Protein AF-A0A414W5P6-F1 (afdb_monomer_lite)

Sequence (87 aa):
MSERNNVLYLVVADTLKSAKQLMDAFTFSNMHELSKVSRAERTVYLKDGRIFKFTSMTSNNSIVRGRRNWNIYSGEAFEEEFLNDNK

pLDDT: mean 83.26, std 15.38, range [41.97, 95.94]

Structure (mmCIF, N/CA/C/O backbone):
data_AF-A0A414W5P6-F1
#
_entry.id   AF-A0A414W5P6-F1
#
loop_
_atom_site.group_PDB
_atom_site.id
_atom_site.type_symbol
_atom_site.label_atom_id
_atom_site.label_alt_id
_atom_site.label_comp_id
_atom_site.label_asym_id
_atom_site.label_entity_id
_atom_site.label_seq_id
_atom_site.pdbx_PDB_ins_code
_atom_site.Cartn_x
_atom_site.Cartn_y
_atom_site.Cartn_z
_atom_site.occupancy
_atom_site.B_iso_or_equiv
_atom_site.auth_seq_id
_atom_site.auth_comp_id
_atom_site.auth_asym_id
_atom_site.auth_atom_id
_atom_site.pdbx_PDB_model_num
ATOM 1 N N . MET A 1 1 ? -7.084 -6.190 26.884 1.00 41.97 1 MET A N 1
ATOM 2 C CA . MET A 1 1 ? -6.730 -5.502 25.627 1.00 41.97 1 MET A CA 1
ATOM 3 C C . MET A 1 1 ? -7.333 -6.324 24.512 1.00 41.97 1 MET A C 1
ATOM 5 O O . MET A 1 1 ? -6.941 -7.473 24.385 1.00 41.97 1 MET A O 1
ATOM 9 N N . SER A 1 2 ? -8.343 -5.823 23.804 1.00 47.97 2 SER A N 1
ATOM 10 C CA . SER A 1 2 ? -8.835 -6.516 22.615 1.00 47.97 2 SER A CA 1
ATOM 11 C C . SER A 1 2 ? -7.697 -6.527 21.600 1.00 47.97 2 SER A C 1
ATOM 13 O O . SER A 1 2 ? -7.257 -5.468 21.151 1.00 47.97 2 SER A O 1
ATOM 15 N N . GLU A 1 3 ? -7.161 -7.710 21.303 1.00 54.84 3 GLU A N 1
ATOM 16 C CA . GLU A 1 3 ? -6.297 -7.902 20.146 1.00 54.84 3 GLU A CA 1
ATOM 17 C C . GLU A 1 3 ? -7.089 -7.402 18.938 1.00 54.84 3 GLU A C 1
ATOM 19 O O . GLU A 1 3 ? -8.067 -8.017 18.516 1.00 54.84 3 GLU A O 1
ATOM 24 N N . ARG A 1 4 ? -6.748 -6.215 18.425 1.00 58.97 4 ARG A N 1
ATOM 25 C CA . ARG A 1 4 ? -7.243 -5.807 17.114 1.00 58.97 4 ARG A CA 1
ATOM 26 C C . ARG A 1 4 ? -6.725 -6.860 16.147 1.00 58.97 4 ARG A C 1
ATOM 28 O O . ARG A 1 4 ? -5.515 -6.950 15.937 1.00 58.97 4 ARG A O 1
ATOM 35 N N . ASN A 1 5 ? -7.638 -7.664 15.611 1.00 65.38 5 ASN A N 1
ATOM 36 C CA . ASN A 1 5 ? -7.361 -8.584 14.520 1.00 65.38 5 ASN A CA 1
ATOM 37 C C . ASN A 1 5 ? -6.936 -7.745 13.317 1.00 65.38 5 ASN A C 1
ATOM 39 O O . ASN A 1 5 ? -7.765 -7.269 12.548 1.00 65.38 5 ASN A O 1
ATOM 43 N N . ASN A 1 6 ? -5.635 -7.484 13.215 1.00 79.12 6 ASN A N 1
ATOM 44 C CA . ASN A 1 6 ? -5.098 -6.699 12.121 1.00 79.12 6 ASN A CA 1
ATOM 45 C C . ASN A 1 6 ? -5.136 -7.561 10.864 1.00 79.12 6 ASN A C 1
ATOM 47 O O . ASN A 1 6 ? -4.541 -8.641 10.832 1.00 79.12 6 ASN A O 1
ATOM 51 N N . VAL A 1 7 ? -5.809 -7.071 9.829 1.00 85.75 7 VAL A N 1
ATOM 52 C CA . VAL A 1 7 ? -5.799 -7.722 8.519 1.00 85.75 7 VAL A CA 1
ATOM 53 C C . VAL A 1 7 ? -4.576 -7.226 7.764 1.00 85.75 7 VAL A C 1
ATOM 55 O O . VAL A 1 7 ? -4.363 -6.022 7.624 1.00 85.75 7 VAL A O 1
ATOM 58 N N . LEU A 1 8 ? -3.745 -8.160 7.315 1.00 89.69 8 LEU A N 1
ATOM 59 C CA . LEU A 1 8 ? -2.438 -7.869 6.745 1.00 89.69 8 LEU A CA 1
ATOM 60 C C . LEU A 1 8 ? -2.465 -8.082 5.232 1.00 89.69 8 LEU A C 1
ATOM 62 O O . LEU A 1 8 ? -2.675 -9.200 4.771 1.00 89.69 8 LEU A O 1
ATOM 66 N N . TYR A 1 9 ? -2.186 -7.028 4.469 1.00 92.06 9 TYR A N 1
ATOM 67 C CA . TYR A 1 9 ? -2.102 -7.053 3.010 1.00 92.06 9 TYR A CA 1
ATOM 68 C C . TYR A 1 9 ? -0.665 -6.832 2.546 1.00 92.06 9 TYR A C 1
ATOM 70 O O . TYR A 1 9 ? -0.003 -5.884 2.974 1.00 92.06 9 TYR A O 1
ATOM 78 N N . LEU A 1 10 ? -0.167 -7.720 1.687 1.00 91.75 10 LEU A N 1
ATOM 79 C CA . LEU A 1 10 ? 1.145 -7.596 1.061 1.00 91.75 10 LEU A CA 1
ATOM 80 C C . LEU A 1 10 ? 0.953 -7.297 -0.423 1.00 91.75 10 LEU A C 1
ATOM 82 O O . LEU A 1 10 ? 0.600 -8.183 -1.196 1.00 91.75 10 LEU A O 1
ATOM 86 N N . VAL A 1 11 ? 1.232 -6.058 -0.811 1.00 92.56 11 VAL A N 1
ATOM 87 C CA . VAL A 1 11 ? 1.136 -5.588 -2.194 1.00 92.56 11 VAL A CA 1
ATOM 88 C C . VAL A 1 11 ? 2.500 -5.734 -2.855 1.00 92.56 11 VAL A C 1
ATOM 90 O O . VAL A 1 11 ? 3.486 -5.136 -2.412 1.00 92.56 11 VAL A O 1
ATOM 93 N N . VAL A 1 12 ? 2.569 -6.556 -3.898 1.00 91.12 12 VAL A N 1
ATOM 94 C CA . VAL A 1 12 ? 3.801 -6.895 -4.612 1.00 91.12 12 VAL A CA 1
ATOM 95 C C . VAL A 1 12 ? 3.761 -6.271 -6.001 1.00 91.12 12 VAL A C 1
ATOM 97 O O . VAL A 1 12 ? 3.076 -6.761 -6.892 1.00 91.12 12 VAL A O 1
ATOM 100 N N . ALA A 1 13 ? 4.524 -5.199 -6.190 1.00 91.75 13 ALA A N 1
ATOM 101 C CA . ALA A 1 13 ? 4.692 -4.561 -7.491 1.00 91.75 13 ALA A CA 1
ATOM 102 C C . ALA A 1 13 ? 5.918 -5.111 -8.240 1.00 91.75 13 ALA A C 1
ATOM 104 O O . ALA A 1 13 ? 6.802 -5.736 -7.649 1.00 91.75 13 ALA A O 1
ATOM 105 N N . ASP A 1 14 ? 6.037 -4.812 -9.530 1.00 89.81 14 ASP A N 1
ATOM 106 C CA . ASP A 1 14 ? 7.193 -5.249 -10.325 1.00 89.81 14 ASP A CA 1
ATOM 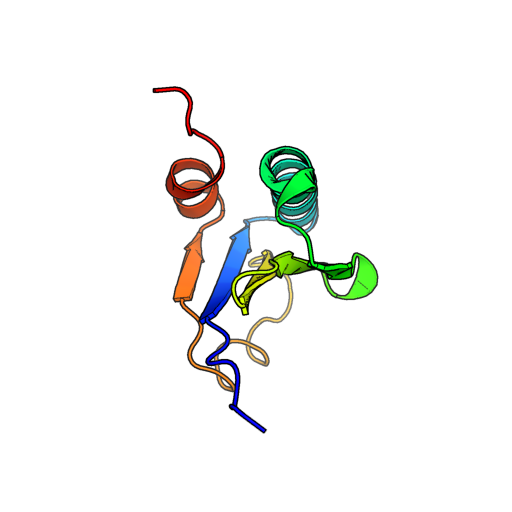107 C C . ASP A 1 14 ? 8.491 -4.589 -9.852 1.00 89.81 14 ASP A C 1
ATOM 109 O O . ASP A 1 14 ? 9.534 -5.230 -9.704 1.00 89.81 14 ASP A O 1
ATOM 113 N N . THR A 1 15 ? 8.418 -3.293 -9.536 1.00 90.75 15 THR A N 1
ATOM 114 C CA . THR A 1 15 ? 9.569 -2.492 -9.115 1.00 90.75 15 THR A CA 1
ATOM 115 C C . THR A 1 15 ? 9.325 -1.787 -7.786 1.00 90.75 15 THR A C 1
ATOM 117 O O . THR A 1 15 ? 8.191 -1.514 -7.391 1.00 90.75 15 THR A O 1
ATOM 120 N N . LEU A 1 16 ? 10.411 -1.436 -7.088 1.00 89.81 16 LEU A N 1
ATOM 121 C CA . LEU A 1 16 ? 10.328 -0.649 -5.853 1.00 89.81 16 LEU A CA 1
ATOM 122 C C . LEU A 1 16 ? 9.720 0.738 -6.108 1.00 89.81 16 LEU A C 1
ATOM 124 O O . LEU A 1 16 ? 9.080 1.304 -5.224 1.00 89.81 16 LEU A O 1
ATOM 128 N N . LYS A 1 17 ? 9.931 1.287 -7.310 1.00 92.50 17 LYS A N 1
ATOM 129 C CA . LYS A 1 17 ? 9.331 2.551 -7.736 1.00 92.50 17 LYS A CA 1
ATOM 130 C C . LYS A 1 17 ? 7.810 2.412 -7.820 1.00 92.50 17 LYS A C 1
ATOM 132 O O . LYS A 1 17 ? 7.119 3.182 -7.162 1.00 92.50 17 LYS A O 1
ATOM 137 N N . SER A 1 18 ? 7.316 1.390 -8.517 1.00 91.94 18 SER A N 1
ATOM 138 C CA . SER A 1 18 ? 5.881 1.097 -8.633 1.00 91.94 18 SER A CA 1
ATOM 139 C C . SER A 1 18 ? 5.242 0.859 -7.261 1.00 91.94 18 SER A C 1
ATOM 141 O O . SER A 1 18 ? 4.205 1.433 -6.956 1.00 91.94 18 SER A O 1
ATOM 143 N N . ALA A 1 19 ? 5.910 0.114 -6.371 1.00 92.38 19 ALA A N 1
ATOM 144 C CA . ALA A 1 19 ? 5.428 -0.112 -5.005 1.00 92.38 19 ALA A CA 1
ATOM 145 C C . ALA A 1 19 ? 5.252 1.195 -4.207 1.00 92.38 19 ALA A C 1
ATOM 147 O O . ALA A 1 19 ? 4.287 1.343 -3.461 1.00 92.38 19 ALA A O 1
ATOM 148 N N . LYS A 1 20 ? 6.178 2.154 -4.358 1.00 94.12 20 LYS A N 1
ATOM 149 C CA . LYS A 1 20 ? 6.067 3.477 -3.722 1.00 94.12 20 LYS A CA 1
ATOM 150 C C . LYS A 1 20 ? 4.933 4.303 -4.327 1.00 94.12 20 LYS A C 1
ATOM 152 O O . LYS A 1 20 ? 4.207 4.938 -3.578 1.00 94.12 20 LYS A O 1
ATOM 157 N N . GLN A 1 21 ? 4.767 4.264 -5.649 1.00 94.69 21 GLN A N 1
ATOM 158 C CA . GLN A 1 21 ? 3.686 4.979 -6.333 1.00 94.69 21 GLN A CA 1
ATOM 159 C C . GLN A 1 21 ? 2.309 4.470 -5.891 1.00 94.69 21 GLN A C 1
ATOM 161 O O . GLN A 1 21 ? 1.466 5.281 -5.524 1.00 94.69 21 GLN A O 1
ATOM 166 N N . LEU A 1 22 ? 2.121 3.148 -5.825 1.00 94.88 22 LEU A N 1
ATOM 167 C CA . LEU A 1 22 ? 0.893 2.539 -5.303 1.00 94.88 22 LEU A CA 1
ATOM 168 C C . LEU A 1 22 ? 0.642 2.929 -3.843 1.00 94.88 22 LEU A C 1
ATOM 170 O O . LEU A 1 22 ? -0.480 3.267 -3.479 1.00 94.88 22 LEU A O 1
ATOM 174 N N . MET A 1 23 ? 1.688 2.934 -3.011 1.00 95.94 23 MET A N 1
ATOM 175 C CA . MET A 1 23 ? 1.579 3.373 -1.620 1.00 95.94 23 MET A CA 1
ATOM 176 C C . MET A 1 23 ? 1.140 4.837 -1.513 1.00 95.94 23 MET A C 1
ATOM 178 O O . MET A 1 23 ? 0.265 5.146 -0.705 1.00 95.94 23 MET A O 1
ATOM 182 N N . ASP A 1 24 ? 1.760 5.740 -2.273 1.00 95.19 24 ASP A N 1
ATOM 183 C CA . ASP A 1 24 ? 1.433 7.166 -2.233 1.00 95.19 24 ASP A CA 1
ATOM 184 C C . ASP A 1 24 ? 0.006 7.416 -2.753 1.00 95.19 24 ASP A C 1
ATOM 186 O O . ASP A 1 24 ? -0.744 8.137 -2.097 1.00 95.19 24 ASP A O 1
ATOM 190 N N . ALA A 1 25 ? -0.401 6.761 -3.848 1.00 94.50 25 ALA A N 1
ATOM 191 C CA . ALA A 1 25 ? -1.768 6.821 -4.371 1.00 94.50 25 ALA A CA 1
ATOM 192 C C . ALA A 1 25 ? -2.788 6.321 -3.337 1.00 94.50 25 ALA A C 1
ATOM 194 O O . ALA A 1 25 ? -3.732 7.030 -3.003 1.00 94.50 25 ALA A O 1
ATOM 195 N N . PHE A 1 26 ? -2.544 5.151 -2.742 1.00 94.88 26 PHE A N 1
ATOM 196 C CA . PHE A 1 26 ? -3.420 4.587 -1.716 1.00 94.88 26 PHE A CA 1
ATOM 197 C C . PHE A 1 26 ? -3.519 5.468 -0.474 1.00 94.88 26 PHE A C 1
ATOM 199 O O . PHE A 1 26 ? -4.607 5.671 0.065 1.00 94.88 26 PHE A O 1
ATOM 206 N N . THR A 1 27 ? -2.389 6.024 -0.036 1.00 94.50 27 THR A N 1
ATOM 207 C CA . THR A 1 27 ? -2.345 6.951 1.098 1.00 94.50 27 THR A CA 1
ATOM 208 C C . THR A 1 27 ? -3.170 8.202 0.809 1.00 94.50 27 THR A C 1
ATOM 210 O O . THR A 1 27 ? -3.891 8.668 1.687 1.00 94.50 27 THR A O 1
ATOM 213 N N . PHE A 1 28 ? -3.075 8.735 -0.411 1.00 92.69 28 PHE A N 1
ATOM 214 C CA . PHE A 1 28 ? -3.830 9.910 -0.828 1.00 92.69 28 PHE A CA 1
ATOM 215 C C . PHE A 1 28 ? -5.336 9.626 -0.887 1.00 92.69 28 PHE A C 1
ATOM 217 O O . PHE A 1 28 ? -6.103 10.345 -0.249 1.00 92.69 28 PHE A O 1
ATOM 224 N N . SER A 1 29 ? -5.755 8.545 -1.553 1.00 91.19 29 SER A N 1
ATOM 225 C CA . SER A 1 29 ? -7.173 8.169 -1.663 1.00 91.19 29 SER A CA 1
ATOM 226 C C . SER A 1 29 ? -7.821 7.866 -0.308 1.00 91.19 29 SER A C 1
ATOM 228 O O . SER A 1 29 ? -9.011 8.097 -0.133 1.00 91.19 29 SER A O 1
ATOM 230 N N . ASN A 1 30 ? -7.043 7.410 0.681 1.00 92.25 30 ASN A N 1
ATOM 231 C CA . ASN A 1 30 ? -7.550 7.005 1.996 1.00 92.25 30 ASN A CA 1
ATOM 232 C C . ASN A 1 30 ? -7.192 7.986 3.121 1.00 92.25 30 ASN A C 1
ATOM 234 O O . ASN A 1 30 ? -7.229 7.603 4.290 1.00 92.25 30 ASN A O 1
ATOM 238 N N . MET A 1 31 ? -6.844 9.245 2.816 1.00 93.31 31 MET A N 1
ATOM 239 C CA . MET A 1 31 ? -6.285 10.200 3.790 1.00 93.31 31 MET A CA 1
ATOM 240 C C . MET A 1 31 ? -7.104 10.326 5.091 1.00 93.31 31 MET A C 1
ATOM 242 O O . MET A 1 31 ? -6.533 10.451 6.177 1.00 93.31 31 MET A O 1
ATOM 246 N N . HIS A 1 32 ? -8.434 10.244 5.004 1.00 92.62 32 HIS A N 1
ATOM 247 C CA . HIS A 1 32 ? -9.340 10.332 6.157 1.00 92.62 32 HIS A CA 1
ATOM 248 C C . HIS A 1 32 ? -9.379 9.057 7.021 1.00 92.62 32 HIS A C 1
ATOM 250 O O . HIS A 1 32 ? -9.690 9.120 8.218 1.00 92.62 32 HIS A O 1
ATOM 256 N N . GLU A 1 33 ? -9.012 7.915 6.447 1.00 93.50 33 GLU A N 1
ATOM 257 C CA . GLU A 1 33 ? -9.026 6.592 7.078 1.00 93.50 33 GLU A CA 1
ATOM 258 C C . GLU A 1 33 ? -7.666 6.192 7.661 1.00 93.50 33 GLU A C 1
ATOM 260 O O . GLU A 1 33 ? -7.574 5.222 8.415 1.00 93.50 33 GLU A O 1
ATOM 265 N N . LEU A 1 34 ? -6.608 6.955 7.371 1.00 94.31 34 LEU A N 1
ATOM 266 C CA . LEU A 1 34 ? -5.258 6.687 7.860 1.00 94.31 34 LEU A CA 1
ATOM 267 C C . LEU A 1 34 ? -5.168 6.788 9.386 1.00 94.31 34 LEU A C 1
ATOM 269 O O . LEU A 1 34 ? -5.601 7.765 10.000 1.00 94.31 34 LEU A O 1
ATOM 273 N N . SER A 1 35 ? -4.516 5.804 10.000 1.00 94.75 35 SER A N 1
ATOM 274 C CA . SER A 1 35 ? -4.030 5.882 11.381 1.00 94.75 35 SER A CA 1
ATOM 275 C C . SER A 1 35 ? -2.532 6.193 11.442 1.00 94.75 35 SER A C 1
ATOM 277 O O . SER A 1 35 ? -2.094 6.934 12.320 1.00 94.75 35 SER A O 1
ATOM 279 N N . LYS A 1 36 ? -1.736 5.656 10.508 1.00 95.06 36 LYS A N 1
ATOM 280 C CA . LYS A 1 36 ? -0.286 5.885 10.410 1.00 95.06 36 LYS A CA 1
ATOM 281 C C . LYS A 1 36 ? 0.214 5.568 9.001 1.00 95.06 36 LYS A C 1
ATOM 283 O O . LYS A 1 36 ? -0.291 4.669 8.338 1.00 95.06 36 LYS A O 1
ATOM 288 N N . VAL A 1 37 ? 1.282 6.241 8.578 1.00 95.44 37 VAL A N 1
ATOM 289 C CA . VAL A 1 37 ? 2.017 5.920 7.347 1.00 95.44 37 VAL A CA 1
ATOM 290 C C . VAL A 1 37 ? 3.506 5.818 7.669 1.00 95.44 37 VAL A C 1
ATOM 292 O O . VAL A 1 37 ? 4.081 6.717 8.275 1.00 95.44 37 VAL A O 1
ATOM 295 N N . SER A 1 38 ? 4.143 4.717 7.273 1.00 94.12 38 SER A N 1
ATOM 296 C CA . SER A 1 38 ? 5.577 4.464 7.448 1.00 94.12 38 SER A CA 1
ATOM 297 C C . SER A 1 38 ? 6.242 4.334 6.082 1.00 94.12 38 SER A C 1
ATOM 299 O O . SER A 1 38 ? 6.208 3.275 5.458 1.00 94.12 38 SER A O 1
ATOM 301 N N . ARG A 1 39 ? 6.858 5.415 5.589 1.00 90.94 39 ARG A N 1
ATOM 302 C CA . ARG A 1 39 ? 7.541 5.420 4.278 1.00 90.94 39 ARG A CA 1
ATOM 303 C C . ARG A 1 39 ? 8.821 4.585 4.261 1.00 90.94 39 ARG A C 1
ATOM 305 O O . ARG A 1 39 ? 9.114 3.949 3.251 1.00 90.94 39 ARG A O 1
ATOM 312 N N . ALA A 1 40 ? 9.552 4.540 5.376 1.00 88.12 40 ALA A N 1
ATOM 313 C CA . ALA A 1 40 ? 10.756 3.718 5.509 1.00 88.12 40 ALA A CA 1
ATOM 314 C C . ALA A 1 40 ? 10.431 2.220 5.366 1.00 88.12 40 ALA A C 1
ATOM 316 O O . ALA A 1 40 ? 11.105 1.496 4.634 1.00 88.12 40 ALA A O 1
ATOM 317 N N . GLU A 1 41 ? 9.339 1.777 5.996 1.00 89.19 41 GLU A N 1
ATOM 318 C CA . GLU A 1 41 ? 8.871 0.386 5.943 1.00 89.19 41 GLU A CA 1
ATOM 319 C C . GLU A 1 41 ? 7.911 0.108 4.777 1.00 89.19 41 GLU A C 1
ATOM 321 O O . GLU A 1 41 ? 7.480 -1.033 4.606 1.00 89.19 41 GLU A O 1
ATOM 326 N N . ARG A 1 42 ? 7.553 1.140 4.000 1.00 92.94 42 ARG A N 1
ATOM 327 C CA . ARG A 1 42 ? 6.519 1.112 2.955 1.00 92.94 42 ARG A CA 1
ATOM 328 C C . ARG A 1 42 ? 5.216 0.479 3.442 1.00 92.94 42 ARG A C 1
ATOM 330 O O . ARG A 1 42 ? 4.722 -0.481 2.861 1.00 92.94 42 ARG A O 1
ATOM 337 N N . THR A 1 43 ? 4.718 0.961 4.576 1.00 94.19 43 THR A N 1
ATOM 338 C CA . THR A 1 43 ? 3.541 0.395 5.240 1.00 94.19 43 THR A CA 1
ATOM 339 C C . THR A 1 43 ? 2.517 1.482 5.553 1.00 94.19 43 THR A C 1
ATOM 341 O O . THR A 1 43 ? 2.868 2.527 6.104 1.00 94.19 43 THR A O 1
ATOM 344 N N . VAL A 1 44 ? 1.256 1.223 5.222 1.00 95.69 44 VAL A N 1
ATOM 345 C CA . VAL A 1 44 ? 0.097 2.079 5.493 1.00 95.69 44 VAL A CA 1
ATOM 346 C C . VAL A 1 44 ? -0.795 1.378 6.508 1.00 95.69 44 VAL A C 1
ATOM 348 O O . VAL A 1 44 ? -1.063 0.184 6.387 1.00 95.69 44 VAL A O 1
ATOM 351 N N . TYR A 1 45 ? -1.233 2.118 7.519 1.00 95.12 45 TYR A N 1
ATOM 352 C CA . TYR A 1 45 ? -2.096 1.634 8.586 1.00 95.12 45 TYR A CA 1
ATOM 353 C C . TYR A 1 45 ? -3.407 2.411 8.526 1.00 95.12 45 TYR A C 1
ATOM 355 O O . TYR A 1 45 ? -3.393 3.645 8.565 1.00 95.12 45 TYR A O 1
ATOM 363 N N . LEU A 1 46 ? -4.528 1.699 8.463 1.00 94.44 46 LEU A N 1
ATOM 364 C CA . LEU A 1 46 ? -5.864 2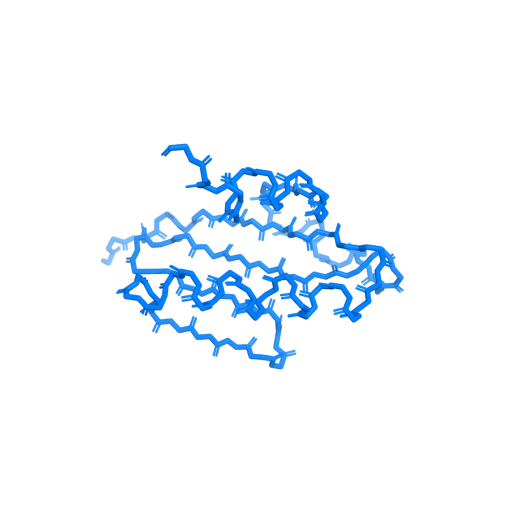.286 8.512 1.00 94.44 46 LEU A CA 1
ATOM 365 C C . LEU A 1 46 ? -6.423 2.250 9.941 1.00 94.44 46 LEU A C 1
ATOM 367 O O . LEU A 1 46 ? -5.917 1.541 10.819 1.00 94.44 46 LEU A O 1
ATOM 371 N N . LYS A 1 47 ? -7.437 3.070 10.218 1.00 93.06 47 LYS A N 1
ATOM 372 C CA . LYS A 1 47 ? -8.109 3.149 11.529 1.00 93.06 47 LYS A CA 1
ATOM 373 C C . LYS A 1 47 ? -8.926 1.898 11.856 1.00 93.06 47 LYS A C 1
ATOM 375 O O . LYS A 1 47 ? -9.101 1.589 13.034 1.00 93.06 47 LYS A O 1
ATOM 380 N N . ASP A 1 48 ? -9.380 1.182 10.834 1.00 90.94 48 ASP A N 1
ATOM 381 C CA . ASP A 1 48 ? -10.160 -0.055 10.946 1.00 90.94 48 ASP A CA 1
ATOM 382 C C . ASP A 1 48 ? -9.314 -1.303 11.270 1.00 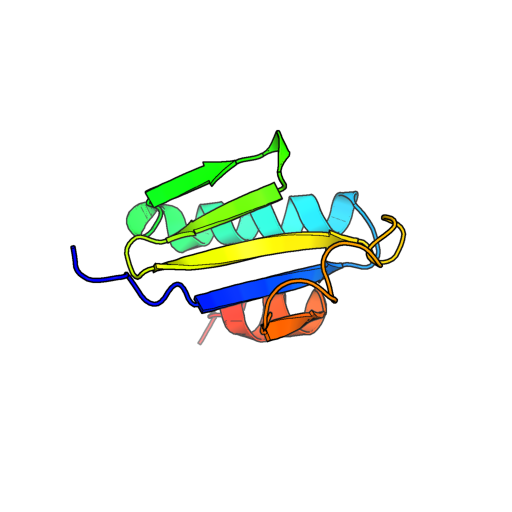90.94 48 ASP A C 1
ATOM 384 O O . ASP A 1 48 ? -9.862 -2.371 11.528 1.00 90.94 48 ASP A O 1
ATOM 388 N N . GLY A 1 49 ? -7.983 -1.167 11.310 1.00 90.38 49 GLY A N 1
ATOM 389 C CA . GLY A 1 49 ? -7.053 -2.258 11.609 1.00 90.38 49 GLY A CA 1
ATOM 390 C C . GLY A 1 49 ? -6.460 -2.955 10.382 1.00 90.38 49 GLY A C 1
ATOM 391 O O . GLY A 1 49 ? -5.635 -3.856 10.551 1.00 90.38 49 GLY A O 1
ATOM 392 N N . ARG A 1 50 ? -6.807 -2.548 9.152 1.00 92.62 50 ARG A N 1
ATOM 393 C CA . ARG A 1 50 ? -6.114 -3.019 7.943 1.00 92.62 50 ARG A CA 1
ATOM 394 C C . ARG A 1 50 ? -4.711 -2.409 7.853 1.00 92.62 50 ARG A C 1
ATOM 396 O O . ARG A 1 50 ? -4.510 -1.212 8.079 1.00 92.62 50 ARG A O 1
ATOM 403 N N . ILE A 1 51 ? -3.729 -3.241 7.511 1.00 93.69 51 ILE A N 1
ATOM 404 C CA . ILE A 1 51 ? -2.326 -2.849 7.344 1.00 93.69 51 ILE A CA 1
ATOM 405 C C . ILE A 1 51 ? -1.845 -3.312 5.973 1.00 93.69 51 ILE A C 1
ATOM 407 O O . ILE A 1 51 ? -1.817 -4.510 5.693 1.00 93.69 51 ILE A O 1
ATOM 411 N N . PHE A 1 52 ? -1.403 -2.368 5.150 1.00 94.31 52 PHE A N 1
ATOM 412 C CA . PHE A 1 52 ? -0.918 -2.613 3.796 1.00 94.31 52 PHE A CA 1
ATOM 413 C C . PHE A 1 52 ? 0.586 -2.406 3.741 1.00 94.31 52 PHE A C 1
ATOM 415 O O . PHE A 1 52 ? 1.078 -1.322 4.050 1.00 94.31 52 PHE A O 1
ATOM 422 N N . LYS A 1 53 ? 1.328 -3.434 3.337 1.00 93.19 53 LYS A N 1
ATOM 423 C CA . LYS A 1 53 ? 2.772 -3.372 3.129 1.00 93.19 53 LYS A CA 1
ATOM 424 C C . LYS A 1 53 ? 3.090 -3.483 1.645 1.00 93.19 53 LYS A C 1
ATOM 426 O O . LYS A 1 53 ? 2.714 -4.458 1.005 1.00 93.19 53 LYS A O 1
ATOM 431 N N . PHE A 1 54 ? 3.846 -2.522 1.129 1.00 92.88 54 PHE A N 1
ATOM 432 C CA . PHE A 1 54 ? 4.208 -2.425 -0.280 1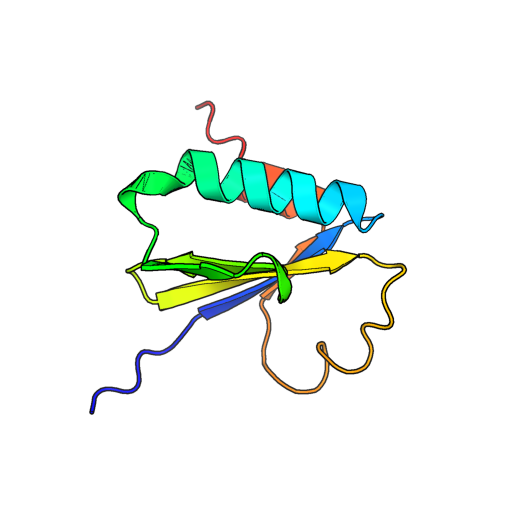.00 92.88 54 PHE A CA 1
ATOM 433 C C . PHE A 1 54 ? 5.653 -2.881 -0.501 1.00 92.88 54 PHE A C 1
ATOM 435 O O . PHE A 1 54 ? 6.605 -2.419 0.142 1.00 92.88 54 PHE A O 1
ATOM 442 N N . THR A 1 55 ? 5.830 -3.809 -1.432 1.00 90.56 55 THR A N 1
ATOM 443 C CA . THR A 1 55 ? 7.120 -4.414 -1.763 1.00 90.56 55 THR A CA 1
ATOM 444 C C . THR A 1 55 ? 7.247 -4.625 -3.270 1.00 90.56 55 THR A C 1
ATOM 446 O O . THR A 1 55 ? 6.272 -4.462 -3.999 1.00 90.56 55 THR A O 1
ATOM 449 N N . SER A 1 56 ? 8.441 -4.974 -3.751 1.00 87.81 56 SER A N 1
ATOM 450 C CA . SER A 1 56 ? 8.654 -5.335 -5.155 1.00 87.81 56 SER A CA 1
ATOM 451 C C . SER A 1 56 ? 9.056 -6.792 -5.329 1.00 87.81 56 SER A C 1
ATOM 453 O O . SER A 1 56 ? 9.612 -7.391 -4.407 1.00 87.81 56 SER A O 1
ATOM 455 N N . MET A 1 57 ? 8.842 -7.361 -6.516 1.00 80.56 57 MET A N 1
ATOM 456 C CA . MET A 1 57 ? 9.344 -8.699 -6.853 1.00 80.56 57 MET A CA 1
ATOM 457 C C . MET A 1 57 ? 10.869 -8.805 -6.703 1.00 80.56 57 MET A C 1
ATOM 459 O O . MET A 1 57 ? 11.382 -9.838 -6.288 1.00 80.56 57 MET A O 1
ATOM 463 N N . THR A 1 58 ? 11.583 -7.712 -6.979 1.00 70.19 58 THR A N 1
ATOM 464 C CA . THR A 1 58 ? 13.050 -7.622 -6.909 1.00 70.19 58 THR A CA 1
ATOM 465 C C . THR A 1 58 ? 13.614 -7.460 -5.499 1.00 70.19 58 THR A C 1
ATOM 467 O O . THR A 1 58 ? 14.794 -7.722 -5.272 1.00 70.19 58 THR A O 1
ATOM 470 N N . SER A 1 59 ? 12.808 -7.026 -4.529 1.00 63.00 59 SER A N 1
ATOM 471 C CA . SER A 1 59 ? 13.232 -7.009 -3.130 1.00 63.00 59 SER A CA 1
ATOM 472 C C . SER A 1 59 ? 13.163 -8.423 -2.563 1.00 63.00 59 SER A C 1
ATOM 474 O O . SER A 1 59 ? 12.117 -9.057 -2.655 1.00 63.00 59 SER A O 1
ATOM 476 N N . ASN A 1 60 ? 14.268 -8.904 -1.977 1.00 56.91 60 ASN A N 1
ATOM 477 C CA . ASN A 1 60 ? 14.392 -10.209 -1.312 1.00 56.91 60 ASN A CA 1
ATOM 478 C C . ASN A 1 60 ? 13.227 -10.446 -0.323 1.00 56.91 60 ASN A C 1
ATOM 480 O O . ASN A 1 60 ? 13.282 -10.079 0.850 1.00 56.91 60 ASN A O 1
ATOM 484 N N . ASN A 1 61 ? 12.142 -11.039 -0.826 1.00 55.50 61 ASN A N 1
ATOM 485 C CA . ASN A 1 61 ? 10.832 -11.131 -0.170 1.00 55.50 61 ASN A CA 1
ATOM 486 C C . ASN A 1 61 ? 10.627 -12.451 0.585 1.00 55.50 61 ASN A C 1
ATOM 488 O O . ASN A 1 61 ? 9.571 -12.650 1.195 1.00 55.50 61 ASN A O 1
ATOM 492 N N . SER A 1 62 ? 11.626 -13.340 0.580 1.00 52.75 62 SER A N 1
ATOM 493 C CA . SER A 1 62 ? 11.574 -14.633 1.276 1.00 52.75 62 SER A CA 1
ATOM 49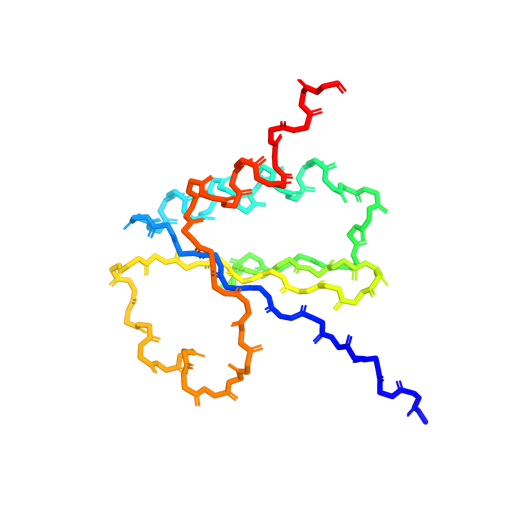4 C C . SER A 1 62 ? 11.282 -14.477 2.774 1.00 52.75 62 SER A C 1
ATOM 496 O O . SER A 1 62 ? 10.616 -15.320 3.367 1.00 52.75 62 SER A O 1
ATOM 498 N N . ILE A 1 63 ? 11.692 -13.356 3.377 1.00 50.22 63 ILE A N 1
ATOM 499 C CA . ILE A 1 63 ? 11.549 -13.098 4.815 1.00 50.22 63 ILE A CA 1
ATOM 500 C C . ILE A 1 63 ? 10.110 -12.703 5.211 1.00 50.22 63 ILE A C 1
ATOM 502 O O . ILE A 1 63 ? 9.700 -12.950 6.345 1.00 50.22 63 ILE A O 1
ATOM 506 N N . VAL A 1 64 ? 9.316 -12.109 4.308 1.00 53.34 64 VAL A N 1
ATOM 507 C CA . VAL A 1 64 ? 7.988 -11.553 4.656 1.00 53.34 64 VAL A CA 1
ATOM 508 C C . VAL A 1 64 ? 6.854 -12.546 4.397 1.00 53.34 64 VAL A C 1
ATOM 510 O O . VAL A 1 64 ? 5.925 -12.609 5.203 1.00 53.34 64 VAL A O 1
ATOM 513 N N . ARG A 1 65 ? 6.949 -13.361 3.334 1.00 53.75 65 ARG A N 1
ATOM 514 C CA . ARG A 1 65 ? 5.911 -14.349 2.977 1.00 53.75 65 ARG A CA 1
ATOM 515 C C . ARG A 1 65 ? 5.762 -15.484 4.000 1.00 53.75 65 ARG A C 1
ATOM 517 O O . ARG A 1 65 ? 4.675 -16.022 4.130 1.00 53.75 65 ARG A O 1
ATOM 524 N N . GLY A 1 66 ? 6.822 -15.828 4.738 1.00 54.31 66 GLY A N 1
ATOM 525 C CA . GLY A 1 66 ? 6.826 -16.991 5.638 1.00 54.31 66 GLY A CA 1
ATOM 526 C C . GLY A 1 66 ? 6.441 -16.732 7.100 1.00 54.31 66 GLY A C 1
ATOM 527 O O . GLY A 1 66 ? 6.363 -17.686 7.863 1.00 54.31 66 GLY A O 1
ATOM 528 N N . ARG A 1 67 ? 6.254 -15.474 7.534 1.00 60.16 67 ARG A N 1
ATOM 529 C CA . ARG A 1 67 ? 6.123 -15.143 8.974 1.00 60.16 67 ARG A CA 1
ATOM 530 C C . ARG A 1 67 ? 4.748 -14.640 9.423 1.00 60.16 67 ARG A C 1
ATOM 532 O O . ARG A 1 67 ? 4.530 -14.548 10.627 1.00 60.16 67 ARG A O 1
ATOM 539 N N . ARG A 1 68 ? 3.836 -14.292 8.509 1.00 65.50 68 ARG A N 1
ATOM 540 C CA . ARG A 1 68 ? 2.447 -13.891 8.819 1.00 65.50 68 ARG A CA 1
ATOM 541 C C . ARG A 1 68 ? 1.514 -14.307 7.674 1.00 65.50 68 ARG A C 1
ATOM 543 O O . ARG A 1 68 ? 1.955 -14.313 6.529 1.00 65.50 68 ARG A O 1
ATOM 550 N N . ASN A 1 69 ? 0.249 -14.614 7.976 1.00 76.56 69 ASN A N 1
ATOM 551 C CA . ASN A 1 69 ? -0.793 -14.841 6.966 1.00 76.56 69 ASN A CA 1
ATOM 552 C C . ASN A 1 69 ? -1.136 -13.508 6.290 1.00 76.56 69 ASN A C 1
ATOM 554 O O . ASN A 1 69 ? -1.967 -12.750 6.785 1.00 76.56 69 ASN A O 1
ATOM 558 N N . TRP A 1 70 ? -0.434 -13.193 5.205 1.00 84.75 70 TRP A N 1
ATOM 559 C CA . TRP A 1 70 ? -0.715 -12.023 4.381 1.00 84.75 70 TRP A CA 1
ATOM 560 C C . TRP A 1 70 ? -1.740 -12.373 3.304 1.00 84.75 70 TRP A C 1
ATOM 562 O O . TRP A 1 70 ? -1.597 -13.393 2.632 1.00 84.75 70 TRP A O 1
ATOM 572 N N . ASN A 1 71 ? -2.691 -11.474 3.069 1.00 88.19 71 ASN A N 1
ATOM 573 C CA . ASN A 1 71 ? -3.434 -11.423 1.816 1.00 88.19 71 ASN A CA 1
ATOM 574 C C . ASN A 1 71 ? -2.514 -10.798 0.764 1.00 88.19 71 ASN A C 1
ATOM 576 O O . ASN A 1 71 ? -2.134 -9.630 0.877 1.00 88.19 71 ASN A O 1
ATOM 580 N N . ILE A 1 72 ? -2.063 -11.599 -0.199 1.00 89.44 72 ILE A N 1
ATOM 581 C CA . ILE A 1 72 ? -1.064 -11.175 -1.183 1.00 89.44 72 ILE A CA 1
ATOM 582 C C . ILE A 1 72 ? -1.774 -10.685 -2.439 1.00 89.44 72 ILE A C 1
ATOM 584 O O . ILE A 1 72 ? -2.552 -11.427 -3.029 1.00 89.44 72 ILE A O 1
ATOM 588 N N . TYR A 1 73 ? -1.420 -9.481 -2.874 1.00 90.38 73 TYR A N 1
ATOM 589 C CA . TYR A 1 73 ? -1.895 -8.877 -4.112 1.00 90.38 73 TYR A CA 1
ATOM 590 C C . TYR A 1 73 ? -0.722 -8.570 -5.038 1.00 90.38 73 TYR A C 1
ATOM 592 O O . TYR A 1 73 ? 0.345 -8.149 -4.578 1.00 90.38 73 TYR A O 1
ATOM 600 N N . SER A 1 74 ? -0.916 -8.754 -6.345 1.00 89.50 74 SER A N 1
ATOM 601 C CA . SER A 1 74 ? -0.080 -8.068 -7.333 1.00 89.50 74 SER A CA 1
ATOM 602 C C . SER A 1 74 ? -0.377 -6.565 -7.290 1.00 89.50 74 SER A C 1
ATOM 604 O O . SER A 1 74 ? -1.410 -6.142 -6.772 1.00 89.50 74 SER A O 1
ATOM 606 N 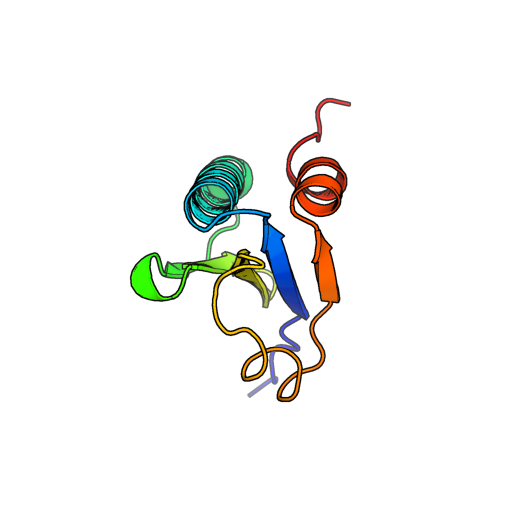N . GLY A 1 75 ? 0.533 -5.743 -7.815 1.00 88.19 75 GLY A N 1
ATOM 607 C CA . GLY A 1 75 ? 0.302 -4.301 -7.925 1.00 88.19 75 GLY A CA 1
ATOM 608 C C . GLY A 1 75 ? -0.964 -3.970 -8.720 1.00 88.19 75 GLY A C 1
ATOM 609 O O . GLY A 1 75 ? -1.747 -3.144 -8.275 1.00 88.19 75 GLY A O 1
ATOM 610 N N . GLU A 1 76 ? -1.185 -4.678 -9.830 1.00 89.56 76 GLU A N 1
ATOM 611 C CA . GLU A 1 76 ? -2.359 -4.529 -10.700 1.00 89.56 76 GLU A CA 1
ATOM 612 C C . GLU A 1 76 ? -3.662 -4.904 -9.982 1.00 89.56 76 GLU A C 1
ATOM 614 O O . GLU A 1 76 ? -4.565 -4.081 -9.892 1.00 89.56 76 GLU A O 1
ATOM 619 N N . ALA A 1 77 ? -3.730 -6.090 -9.362 1.00 90.06 77 ALA A N 1
ATOM 620 C CA . ALA A 1 77 ? -4.927 -6.518 -8.633 1.00 90.06 77 ALA A CA 1
ATOM 621 C C . ALA A 1 77 ? -5.239 -5.592 -7.444 1.00 90.06 77 ALA A C 1
ATOM 623 O O . ALA A 1 77 ? -6.398 -5.362 -7.112 1.00 90.06 77 ALA A O 1
ATOM 624 N N . PHE A 1 78 ? -4.205 -5.044 -6.797 1.00 92.56 78 PHE A N 1
ATOM 625 C CA . PHE A 1 78 ? -4.386 -4.049 -5.746 1.00 92.56 78 PHE A CA 1
ATOM 626 C C . PHE A 1 78 ? -4.947 -2.729 -6.287 1.00 92.56 78 PHE A C 1
ATOM 628 O O . PHE A 1 78 ? -5.816 -2.132 -5.660 1.00 92.56 78 PHE A O 1
ATOM 635 N N . GLU A 1 79 ? -4.440 -2.251 -7.421 1.00 89.56 79 GLU A N 1
ATOM 636 C CA . GLU A 1 79 ? -4.922 -1.022 -8.047 1.00 89.56 79 GLU A CA 1
ATOM 637 C C . GLU A 1 79 ? -6.386 -1.159 -8.481 1.00 89.56 79 GLU A C 1
ATOM 639 O O . GLU A 1 79 ? -7.191 -0.274 -8.198 1.00 89.56 79 GLU A O 1
ATOM 644 N N . GLU A 1 80 ? -6.758 -2.297 -9.067 1.00 88.88 80 GLU A N 1
ATOM 645 C CA . GLU A 1 80 ? -8.145 -2.603 -9.423 1.00 88.88 80 GLU A CA 1
ATOM 646 C C . GLU A 1 80 ? -9.085 -2.625 -8.213 1.00 88.88 80 GLU A C 1
ATOM 648 O O . GLU A 1 80 ? -10.161 -2.039 -8.277 1.00 88.88 80 GLU A O 1
ATOM 653 N N . GLU A 1 81 ? -8.688 -3.271 -7.113 1.00 88.38 81 GLU A N 1
ATOM 654 C CA . GLU A 1 81 ? -9.560 -3.429 -5.942 1.00 88.38 81 GLU A CA 1
ATOM 655 C C . GLU A 1 81 ? -9.619 -2.179 -5.050 1.00 88.38 81 GLU A C 1
ATOM 657 O O . GLU A 1 81 ? -10.663 -1.892 -4.471 1.00 88.38 81 GLU A O 1
ATOM 662 N N . PHE A 1 82 ? -8.513 -1.442 -4.905 1.00 86.81 82 PHE A N 1
ATOM 663 C CA . PHE A 1 82 ? -8.381 -0.409 -3.867 1.00 86.81 82 PHE A CA 1
ATOM 664 C C . PHE A 1 82 ? -8.144 1.012 -4.390 1.00 86.81 82 PHE A C 1
ATOM 666 O O . PHE A 1 82 ? -8.159 1.948 -3.588 1.00 86.81 82 PHE A O 1
ATOM 673 N N . LEU A 1 83 ? -7.868 1.198 -5.686 1.00 84.50 83 LEU A N 1
ATOM 674 C CA . LEU A 1 83 ? -7.586 2.518 -6.270 1.00 84.50 83 LEU A CA 1
ATOM 675 C C . LEU A 1 83 ? -8.541 2.894 -7.408 1.00 84.50 83 LEU A C 1
ATOM 677 O O . LEU A 1 83 ? -8.873 4.070 -7.540 1.00 84.50 83 LEU A O 1
ATOM 681 N N . ASN A 1 84 ? -9.013 1.926 -8.194 1.00 80.12 84 ASN A N 1
ATOM 682 C CA . ASN A 1 84 ? -9.925 2.141 -9.320 1.00 80.12 84 ASN A CA 1
ATOM 683 C C . ASN A 1 84 ? -11.404 2.191 -8.902 1.00 80.12 84 ASN A C 1
ATOM 685 O O . ASN A 1 84 ? -12.274 1.672 -9.599 1.00 80.12 84 ASN A O 1
ATOM 689 N N . ASP A 1 85 ? -11.714 2.893 -7.813 1.00 57.56 85 ASP A N 1
ATOM 690 C CA . ASP A 1 85 ? -13.089 3.107 -7.334 1.00 57.56 85 ASP A CA 1
ATOM 691 C C . ASP A 1 85 ? -13.826 4.214 -8.132 1.00 57.56 85 ASP A C 1
ATOM 693 O O . ASP A 1 85 ? -14.619 4.988 -7.606 1.00 57.56 85 ASP A O 1
ATOM 697 N N . ASN A 1 86 ? -13.560 4.308 -9.443 1.00 48.50 86 ASN A N 1
ATOM 698 C CA . ASN A 1 86 ? -14.343 5.112 -10.389 1.00 48.50 86 ASN A CA 1
ATOM 699 C C . ASN A 1 86 ? -15.572 4.314 -10.870 1.00 48.50 86 ASN A C 1
ATOM 701 O O . ASN A 1 86 ? -15.688 3.983 -12.056 1.00 48.50 86 ASN A O 1
ATOM 705 N N . LYS A 1 87 ? -16.498 4.010 -9.956 1.00 46.03 87 LYS A N 1
ATOM 706 C CA . LYS A 1 87 ? -17.876 3.618 -10.289 1.00 46.03 87 LYS A CA 1
ATOM 707 C C . LYS A 1 87 ? -18.893 4.499 -9.581 1.00 46.03 87 LYS A C 1
ATOM 709 O O . LYS A 1 87 ? -18.740 4.716 -8.364 1.00 46.03 87 LYS A O 1
#

Foldseek 3Di:
DPPLPAAAAEEEEADPVLLLVLLVLLCVVCVVQFPDQDSVQSWTAGPSRYIYGTYYPPPPCPVPPPPDPHPYHYSVRCCVPRPPPPD

Organism: NCBI:txid40520

Radius of gyration: 12.66 Å; chains: 1; bounding box: 32×27×36 Å

Secondary structure (DSSP, 8-state):
------EEEEEEESSHHHHHHHHHHHHHHTTTTEEEEETTTTEEEETTSEEEEEEETTS--HHHHTTS--EEEEHHHHHHHHT----